Protein AF-A0A2M7KDK0-F1 (afdb_monomer_lite)

Structure (mmCIF, N/CA/C/O backbone):
data_AF-A0A2M7KDK0-F1
#
_entry.id   AF-A0A2M7KDK0-F1
#
loop_
_atom_site.group_PDB
_atom_site.id
_atom_site.type_symbol
_atom_site.label_atom_id
_atom_site.label_alt_id
_atom_site.label_comp_id
_atom_site.label_asym_id
_atom_site.label_entity_id
_atom_site.label_seq_id
_atom_site.pdbx_PDB_ins_code
_atom_site.Cartn_x
_atom_site.Cartn_y
_atom_site.Cartn_z
_atom_site.occupancy
_atom_site.B_iso_or_equiv
_atom_site.auth_seq_id
_atom_site.auth_comp_id
_atom_site.auth_asym_id
_atom_site.auth_atom_id
_atom_site.pdbx_PDB_model_num
ATOM 1 N N . LYS A 1 1 ? 55.426 21.693 -35.537 1.00 37.28 1 LYS A N 1
ATOM 2 C CA . LYS A 1 1 ? 53.982 21.958 -35.745 1.00 37.28 1 LYS A CA 1
ATOM 3 C C . LYS A 1 1 ? 53.271 20.618 -35.624 1.00 37.28 1 LYS A C 1
ATOM 5 O O . LYS A 1 1 ? 53.508 19.771 -36.468 1.00 37.28 1 LYS A O 1
ATOM 10 N N . ILE A 1 2 ? 52.553 20.383 -34.527 1.00 37.19 2 ILE A N 1
ATOM 11 C CA . ILE A 1 2 ? 51.869 19.111 -34.255 1.00 37.19 2 ILE A CA 1
ATOM 12 C C . ILE A 1 2 ? 50.419 19.300 -34.716 1.00 37.19 2 ILE A C 1
ATOM 14 O O . ILE A 1 2 ? 49.749 20.197 -34.209 1.00 37.19 2 ILE A O 1
ATOM 18 N N . ASN A 1 3 ? 49.980 18.530 -35.715 1.00 41.81 3 ASN A N 1
ATOM 19 C CA . ASN A 1 3 ? 48.580 18.485 -36.139 1.00 41.81 3 ASN A CA 1
ATOM 20 C C . ASN A 1 3 ? 47.791 17.724 -35.074 1.00 41.81 3 ASN A C 1
ATOM 22 O O . ASN A 1 3 ? 48.000 16.530 -34.879 1.00 41.81 3 ASN A O 1
ATOM 26 N N . ALA A 1 4 ? 46.930 18.439 -34.358 1.00 46.56 4 ALA A N 1
ATOM 27 C CA . ALA A 1 4 ? 45.903 17.832 -33.533 1.00 46.56 4 ALA A CA 1
ATOM 28 C C . ALA A 1 4 ? 44.709 17.528 -34.443 1.00 46.56 4 ALA A C 1
ATOM 30 O O . ALA A 1 4 ? 44.006 18.445 -34.867 1.00 46.56 4 ALA A O 1
ATOM 31 N N . ASP A 1 5 ? 44.510 16.251 -34.762 1.00 49.38 5 ASP A N 1
ATOM 32 C CA . ASP A 1 5 ? 43.291 15.774 -35.405 1.00 49.38 5 ASP A CA 1
ATOM 33 C C . ASP A 1 5 ? 42.117 15.972 -34.436 1.00 49.38 5 ASP A C 1
ATOM 35 O O . ASP A 1 5 ? 41.966 15.277 -33.429 1.00 49.38 5 ASP A O 1
ATOM 39 N N . PHE A 1 6 ? 41.299 16.984 -34.718 1.00 52.84 6 PHE A N 1
ATOM 40 C CA . PHE A 1 6 ? 40.053 17.239 -34.010 1.00 52.84 6 PHE A CA 1
ATOM 41 C C . PHE A 1 6 ? 39.041 16.150 -34.381 1.00 52.84 6 PHE A C 1
ATOM 43 O O . PHE A 1 6 ? 38.467 16.167 -35.466 1.00 52.84 6 PHE A O 1
ATOM 50 N N . ILE A 1 7 ? 38.796 15.213 -33.463 1.00 56.81 7 ILE A N 1
ATOM 51 C CA . ILE A 1 7 ? 37.674 14.272 -33.547 1.00 56.81 7 ILE A CA 1
ATOM 52 C C . ILE A 1 7 ? 36.379 15.097 -33.522 1.00 56.81 7 ILE A C 1
ATOM 54 O O . ILE A 1 7 ? 35.993 15.644 -32.484 1.00 56.81 7 ILE A O 1
ATOM 58 N N . SER A 1 8 ? 35.719 15.224 -34.673 1.00 52.12 8 SER A N 1
ATOM 59 C CA . SER A 1 8 ? 34.437 15.913 -34.809 1.00 52.12 8 SER A CA 1
ATOM 60 C C . SER A 1 8 ? 33.367 15.173 -34.008 1.00 52.12 8 SER A C 1
ATOM 62 O O . SER A 1 8 ? 32.938 14.073 -34.353 1.00 52.12 8 SER A O 1
ATOM 64 N N . LYS A 1 9 ? 32.927 15.779 -32.905 1.00 58.72 9 LYS A N 1
ATOM 65 C CA . LYS A 1 9 ? 31.822 15.283 -32.083 1.00 58.72 9 LYS A CA 1
ATOM 66 C C . LYS A 1 9 ? 30.503 15.698 -32.742 1.00 58.72 9 LYS A C 1
ATOM 68 O O . LYS A 1 9 ? 29.901 16.698 -32.356 1.00 58.72 9 LYS A O 1
ATOM 73 N N . GLU A 1 10 ? 30.094 14.984 -33.787 1.00 65.56 10 GLU A N 1
ATOM 74 C CA . GLU A 1 10 ? 28.808 15.236 -34.442 1.00 65.56 10 GLU A CA 1
ATOM 75 C C . GLU A 1 10 ? 27.647 14.823 -33.527 1.00 65.56 10 GLU A C 1
ATOM 77 O O . GLU A 1 10 ? 27.669 13.774 -32.878 1.00 65.56 10 GLU A O 1
ATOM 82 N N . LYS A 1 11 ? 26.635 15.691 -33.426 1.00 59.44 11 LYS A N 1
ATOM 83 C CA . LYS A 1 11 ? 25.423 15.427 -32.645 1.00 59.44 11 LYS A CA 1
ATOM 84 C C . LYS A 1 11 ? 24.546 14.450 -33.420 1.00 59.44 11 LYS A C 1
ATOM 86 O O . LYS A 1 11 ? 24.058 14.785 -34.494 1.00 59.44 11 LYS A O 1
ATOM 91 N N . TYR A 1 12 ? 24.323 13.271 -32.853 1.00 68.50 12 TYR A N 1
ATOM 92 C CA . TYR A 1 12 ? 23.354 12.317 -33.376 1.00 68.50 12 TYR A CA 1
ATOM 93 C C . TYR A 1 12 ? 21.937 12.757 -32.991 1.00 68.50 12 TYR A C 1
ATOM 95 O O . TYR A 1 12 ? 21.636 12.918 -31.806 1.00 68.50 12 TYR A O 1
ATOM 103 N N . PHE A 1 13 ? 21.083 12.968 -33.989 1.00 69.62 13 PHE A N 1
ATOM 104 C CA . PHE A 1 13 ? 19.660 13.229 -33.797 1.00 69.62 13 PHE A CA 1
ATOM 105 C C . PHE A 1 13 ? 18.898 11.929 -34.026 1.00 69.62 13 PHE A C 1
ATOM 107 O O . PHE A 1 13 ? 19.093 11.277 -35.049 1.00 69.62 13 PHE A O 1
ATOM 114 N N . LEU A 1 14 ? 18.058 11.555 -33.060 1.00 75.00 14 LEU A N 1
ATOM 115 C CA . LEU A 1 14 ? 17.229 10.357 -33.159 1.00 75.00 14 LEU A CA 1
ATOM 116 C C . LEU A 1 14 ? 16.316 10.475 -34.380 1.00 75.00 14 LEU A C 1
ATOM 118 O O . LEU A 1 14 ? 15.627 11.484 -34.538 1.00 75.00 14 LEU A O 1
ATOM 122 N N . SER A 1 15 ? 16.309 9.445 -35.220 1.00 82.69 15 SER A N 1
ATOM 123 C CA . SER A 1 15 ? 15.339 9.337 -36.304 1.00 82.69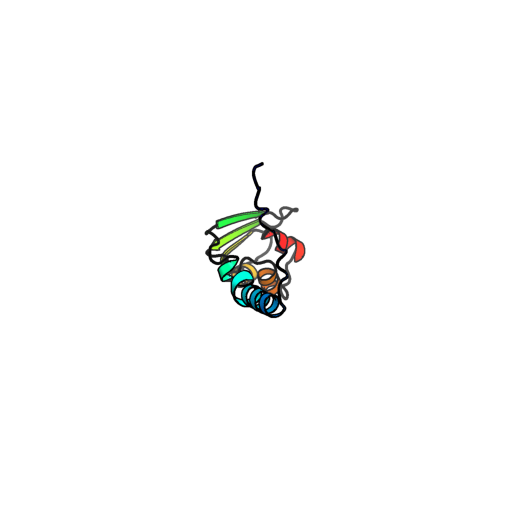 15 SER A CA 1
ATOM 124 C C . SER A 1 15 ? 13.972 8.911 -35.763 1.00 82.69 15 SER A C 1
ATOM 126 O O . SER A 1 15 ? 13.858 8.377 -34.656 1.00 82.69 15 SER A O 1
ATOM 128 N N . ASP A 1 16 ? 12.920 9.078 -36.563 1.00 80.25 16 ASP A N 1
ATOM 129 C CA . ASP A 1 16 ? 11.579 8.601 -36.201 1.00 80.25 16 ASP A CA 1
ATOM 130 C C . ASP A 1 16 ? 11.547 7.082 -35.957 1.00 80.25 16 ASP A C 1
ATOM 132 O O . ASP A 1 16 ? 10.816 6.603 -35.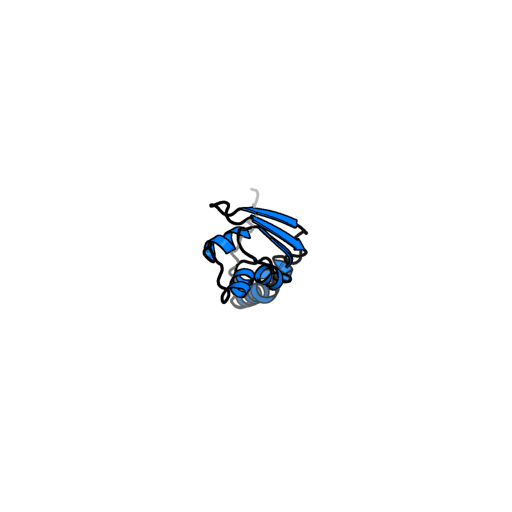088 1.00 80.25 16 ASP A O 1
ATOM 136 N N . ALA A 1 17 ? 12.384 6.317 -36.668 1.00 79.56 17 ALA A N 1
ATOM 137 C CA . ALA A 1 17 ? 12.535 4.879 -36.462 1.00 79.56 17 ALA A CA 1
ATOM 138 C C . ALA A 1 17 ? 13.165 4.555 -35.096 1.00 79.56 17 ALA A C 1
ATOM 140 O O . ALA A 1 17 ? 12.704 3.643 -34.407 1.00 79.56 17 ALA A O 1
ATOM 141 N N . ASP A 1 18 ? 14.156 5.339 -34.663 1.00 74.75 18 ASP A N 1
ATOM 142 C CA . ASP A 1 18 ? 14.774 5.184 -33.341 1.00 74.75 18 ASP A CA 1
ATOM 143 C C . ASP A 1 18 ? 13.783 5.531 -32.232 1.00 74.75 18 ASP A C 1
ATOM 145 O O . ASP A 1 18 ? 13.678 4.820 -31.234 1.00 74.75 18 ASP A O 1
ATOM 149 N N . ILE A 1 19 ? 13.000 6.596 -32.421 1.00 79.38 19 ILE A N 1
ATOM 150 C CA . ILE A 1 19 ? 11.947 6.996 -31.483 1.00 79.38 19 ILE A CA 1
ATOM 151 C C . ILE A 1 19 ? 10.884 5.895 -31.368 1.00 79.38 19 ILE A C 1
ATOM 153 O O . ILE A 1 19 ? 10.445 5.577 -30.259 1.00 79.38 19 ILE A O 1
ATOM 157 N N . LEU A 1 20 ? 10.482 5.275 -32.482 1.00 82.44 20 LEU A N 1
ATOM 158 C CA . LEU A 1 20 ? 9.547 4.147 -32.479 1.00 82.44 20 LEU A CA 1
ATOM 159 C C . LEU A 1 20 ? 10.113 2.932 -31.735 1.00 82.44 20 LEU A C 1
ATOM 161 O O . LEU A 1 20 ? 9.434 2.399 -30.856 1.00 82.44 20 LEU A O 1
ATOM 165 N N . ALA A 1 21 ? 11.361 2.547 -32.010 1.00 78.94 21 ALA A N 1
ATOM 166 C CA . ALA A 1 21 ? 12.023 1.437 -31.326 1.00 78.94 21 ALA A CA 1
ATOM 167 C C . ALA A 1 21 ? 12.186 1.701 -29.815 1.00 78.94 21 ALA A C 1
ATOM 169 O O . ALA A 1 21 ? 11.935 0.821 -28.989 1.00 78.94 21 ALA A O 1
ATOM 170 N N . ILE A 1 22 ? 12.532 2.934 -29.424 1.00 75.88 22 ILE A N 1
ATOM 171 C CA . ILE A 1 22 ? 12.599 3.353 -28.016 1.00 75.88 22 ILE A CA 1
ATOM 172 C C . ILE A 1 22 ? 11.222 3.238 -27.358 1.00 75.88 22 ILE A C 1
ATOM 174 O O . ILE A 1 22 ? 11.105 2.680 -26.267 1.00 75.88 22 ILE A O 1
ATOM 178 N N . ASN A 1 23 ? 10.165 3.723 -28.012 1.00 76.62 23 ASN A N 1
ATOM 179 C CA . ASN A 1 23 ? 8.803 3.636 -27.486 1.00 76.62 23 ASN A CA 1
ATOM 180 C C . ASN A 1 23 ? 8.332 2.184 -27.331 1.00 76.62 23 ASN A C 1
ATOM 182 O O . ASN A 1 23 ? 7.661 1.850 -26.348 1.00 76.62 23 ASN A O 1
ATOM 186 N N . GLU A 1 24 ? 8.712 1.309 -28.258 1.00 79.88 24 GLU A N 1
ATOM 187 C CA . GLU A 1 24 ? 8.428 -0.119 -28.172 1.00 79.88 24 GLU A CA 1
ATOM 188 C C . GLU A 1 24 ? 9.158 -0.765 -26.988 1.00 79.88 24 GLU A C 1
ATOM 190 O O . GLU A 1 24 ? 8.527 -1.465 -26.195 1.00 79.88 24 GLU A O 1
ATOM 195 N N . LEU A 1 25 ? 10.441 -0.459 -26.773 1.00 71.19 25 LEU A N 1
ATOM 196 C CA . LEU A 1 25 ? 11.205 -0.929 -25.609 1.00 71.19 25 LEU A CA 1
ATOM 197 C C . LEU A 1 25 ? 10.640 -0.400 -24.286 1.00 71.19 25 LEU A C 1
ATOM 199 O O . LEU A 1 25 ? 10.554 -1.131 -23.294 1.00 71.19 25 LEU A O 1
ATOM 203 N N . VAL A 1 26 ? 10.196 0.859 -24.264 1.00 68.50 26 VAL A N 1
ATOM 204 C CA . VAL A 1 26 ? 9.494 1.441 -23.115 1.00 68.50 26 VAL A CA 1
ATOM 205 C C . VAL A 1 26 ? 8.230 0.651 -22.814 1.00 68.50 26 VAL A C 1
ATOM 207 O O . VAL A 1 26 ? 7.998 0.304 -21.660 1.00 68.50 26 VAL A O 1
ATOM 210 N N . LYS A 1 27 ? 7.425 0.319 -23.824 1.00 67.81 27 LYS A N 1
ATOM 211 C CA . LYS A 1 27 ? 6.178 -0.431 -23.640 1.00 67.81 27 LYS A CA 1
ATOM 212 C C . LYS A 1 27 ? 6.414 -1.884 -23.217 1.00 67.81 27 LYS A C 1
ATOM 214 O O . LYS A 1 27 ? 5.717 -2.375 -22.336 1.00 67.81 27 LYS A O 1
ATOM 219 N N . THR A 1 28 ? 7.367 -2.558 -23.851 1.00 67.50 28 THR A N 1
ATOM 220 C CA . THR A 1 28 ? 7.555 -4.015 -23.754 1.00 67.50 28 THR A CA 1
ATOM 221 C C . THR A 1 28 ? 8.492 -4.444 -22.637 1.00 67.50 28 THR A C 1
ATOM 223 O O . THR A 1 28 ? 8.391 -5.574 -22.173 1.00 67.50 28 THR A O 1
ATOM 226 N N . LYS A 1 29 ? 9.393 -3.566 -22.190 1.00 57.81 29 LYS A N 1
ATOM 227 C CA . LYS A 1 29 ? 10.412 -3.909 -21.196 1.00 57.81 29 LYS A CA 1
ATOM 228 C C . LYS A 1 29 ? 10.354 -2.963 -20.010 1.00 57.81 29 LYS A C 1
ATOM 230 O O . LYS A 1 29 ? 10.033 -3.399 -18.911 1.00 57.81 29 LYS A O 1
ATOM 235 N N . TYR A 1 30 ? 10.546 -1.663 -20.221 1.00 56.41 30 TYR A N 1
ATOM 236 C CA . TYR A 1 30 ? 10.703 -0.716 -19.108 1.00 56.41 30 TYR A CA 1
ATOM 237 C C . TYR A 1 30 ? 9.400 -0.359 -18.380 1.00 56.41 30 TYR A C 1
ATOM 239 O O . TYR A 1 30 ? 9.450 0.052 -17.227 1.00 56.41 30 TYR A O 1
ATOM 247 N N . LYS A 1 31 ? 8.230 -0.541 -19.001 1.00 58.69 31 LYS A N 1
ATOM 248 C CA . LYS A 1 31 ? 6.917 -0.395 -18.344 1.00 58.69 31 LYS A CA 1
ATOM 249 C C . LYS A 1 31 ? 6.380 -1.696 -17.751 1.00 58.69 31 LYS A C 1
ATOM 251 O O . LYS A 1 31 ? 5.327 -1.670 -17.118 1.00 58.69 31 LYS A O 1
ATOM 256 N N . THR A 1 32 ? 7.062 -2.825 -17.942 1.00 63.41 32 THR A N 1
ATOM 257 C CA . THR A 1 32 ? 6.585 -4.099 -17.391 1.00 63.41 32 THR A CA 1
ATOM 258 C C . THR A 1 32 ? 6.813 -4.165 -15.886 1.00 63.41 32 THR A C 1
ATOM 260 O O . THR A 1 32 ? 7.775 -3.608 -15.346 1.00 63.41 32 THR A O 1
ATOM 263 N N . TRP A 1 33 ? 5.894 -4.832 -15.191 1.00 59.25 33 TRP A N 1
ATOM 264 C CA . TRP A 1 33 ? 5.976 -5.041 -13.747 1.00 59.25 33 TRP A CA 1
ATOM 265 C C . TRP A 1 33 ? 7.191 -5.902 -13.391 1.00 59.25 33 TRP A C 1
ATOM 267 O O . TRP A 1 33 ? 7.903 -5.622 -12.432 1.00 59.25 33 TRP A O 1
ATOM 277 N N . GLU A 1 34 ? 7.457 -6.904 -14.223 1.00 63.72 34 GLU A N 1
ATOM 278 C CA . GLU A 1 34 ? 8.576 -7.833 -14.144 1.00 63.72 34 GLU A CA 1
ATOM 279 C C . GLU A 1 34 ? 9.921 -7.097 -14.163 1.00 63.72 34 GLU A C 1
ATOM 281 O O . GLU A 1 34 ? 10.819 -7.449 -13.402 1.00 63.72 34 GLU A O 1
ATOM 286 N N . TRP A 1 35 ? 10.057 -6.039 -14.966 1.00 60.41 35 TRP A N 1
ATO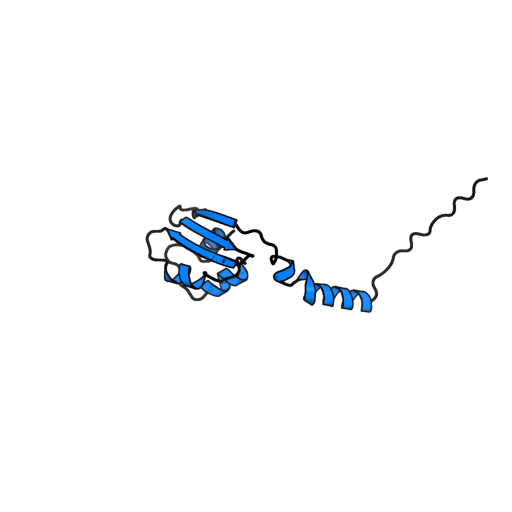M 287 C CA . TRP A 1 35 ? 11.285 -5.245 -15.007 1.00 60.41 35 TRP A CA 1
ATOM 288 C C . TRP A 1 35 ? 11.398 -4.244 -13.851 1.00 60.41 35 TRP A C 1
ATOM 290 O O . TRP A 1 35 ? 12.470 -4.103 -13.272 1.00 60.41 35 TRP A O 1
ATOM 300 N N . ASN A 1 36 ? 10.304 -3.565 -13.485 1.00 58.69 36 ASN A N 1
ATOM 301 C CA . ASN A 1 36 ? 10.349 -2.548 -12.426 1.00 58.69 36 ASN A CA 1
ATOM 302 C C . ASN A 1 36 ? 10.411 -3.149 -11.009 1.00 58.69 36 ASN A C 1
ATOM 304 O O . ASN A 1 36 ? 11.002 -2.548 -10.116 1.00 58.69 36 ASN A O 1
ATOM 308 N N . TYR A 1 37 ? 9.809 -4.326 -10.796 1.00 60.78 37 TYR A N 1
ATOM 309 C CA . TYR A 1 37 ? 9.613 -4.918 -9.465 1.00 60.78 37 TYR A CA 1
ATOM 310 C C . TYR A 1 37 ? 9.749 -6.446 -9.423 1.00 60.78 37 TYR A C 1
ATOM 312 O O . TYR A 1 37 ? 9.679 -7.029 -8.341 1.00 60.78 37 TYR A O 1
ATOM 320 N N . GLY A 1 38 ? 9.978 -7.130 -10.551 1.00 55.75 38 GLY A N 1
ATOM 321 C CA . GLY A 1 38 ? 10.140 -8.594 -10.574 1.00 55.75 38 GLY A CA 1
ATOM 322 C C . GLY A 1 38 ? 11.324 -9.108 -9.743 1.00 55.75 38 GLY A C 1
ATOM 323 O O . GLY A 1 38 ? 11.344 -10.280 -9.374 1.00 55.75 38 GLY A O 1
ATOM 324 N N . TYR A 1 39 ? 12.251 -8.218 -9.373 1.00 57.91 39 TYR A N 1
ATOM 325 C CA . TYR A 1 39 ? 13.358 -8.458 -8.441 1.00 57.91 39 TYR A CA 1
ATOM 326 C C . TYR A 1 39 ? 13.192 -7.762 -7.081 1.00 57.91 39 TYR A C 1
ATOM 328 O O . TYR A 1 39 ? 14.169 -7.610 -6.349 1.00 57.91 39 TYR A O 1
ATOM 336 N N . SER A 1 40 ? 11.985 -7.323 -6.705 1.00 68.25 40 SER A N 1
ATOM 337 C CA . SER A 1 40 ? 11.783 -6.766 -5.368 1.00 68.25 40 SER A CA 1
ATOM 338 C C . SER A 1 40 ? 12.094 -7.839 -4.315 1.00 68.25 40 SER A C 1
ATOM 340 O O . SER A 1 40 ? 11.474 -8.911 -4.350 1.00 68.25 40 SER A O 1
ATOM 342 N N . PRO A 1 41 ? 13.043 -7.578 -3.393 1.00 77.06 41 PRO A N 1
ATOM 343 C CA . PRO A 1 41 ? 13.357 -8.509 -2.320 1.00 77.06 41 PRO A CA 1
ATOM 344 C C . PRO A 1 41 ? 12.108 -8.762 -1.475 1.00 77.06 41 PRO A C 1
ATOM 346 O O . PRO A 1 41 ? 11.159 -7.980 -1.485 1.00 77.06 41 PRO A O 1
ATOM 349 N N . ASN A 1 42 ? 12.093 -9.872 -0.746 1.00 90.94 42 ASN A N 1
ATOM 350 C CA . ASN A 1 42 ? 11.041 -10.097 0.234 1.00 90.94 42 ASN A CA 1
ATOM 351 C C . ASN A 1 42 ? 11.243 -9.113 1.389 1.00 90.94 42 ASN A C 1
ATOM 353 O O . ASN A 1 42 ? 12.356 -8.997 1.902 1.00 90.94 42 ASN A O 1
ATOM 357 N N . TYR A 1 43 ? 10.181 -8.437 1.809 1.00 91.88 43 TYR A N 1
ATOM 358 C CA . TYR A 1 43 ? 10.220 -7.545 2.961 1.00 91.88 43 TYR A CA 1
ATOM 359 C C . TYR A 1 43 ? 8.914 -7.610 3.737 1.00 91.88 43 TYR A C 1
ATOM 361 O O . TYR A 1 43 ? 7.869 -8.019 3.229 1.00 91.88 43 TYR A O 1
ATOM 369 N N . ASN A 1 44 ? 8.993 -7.198 4.992 1.00 95.06 44 ASN A N 1
ATOM 370 C CA . ASN A 1 44 ? 7.841 -6.951 5.829 1.00 95.06 44 ASN A CA 1
ATOM 371 C C . ASN A 1 44 ? 7.980 -5.570 6.463 1.00 95.06 44 ASN A C 1
ATOM 373 O O . ASN A 1 44 ? 9.082 -5.031 6.575 1.00 95.06 44 ASN A O 1
ATOM 377 N N . PHE A 1 45 ? 6.854 -4.971 6.820 1.00 95.25 45 PHE A N 1
ATOM 378 C CA . PHE A 1 45 ? 6.845 -3.708 7.539 1.00 95.25 45 PHE A CA 1
ATOM 379 C C . PHE A 1 45 ? 5.573 -3.575 8.364 1.00 95.25 45 PHE A C 1
ATOM 381 O O . PHE A 1 45 ? 4.550 -4.201 8.076 1.00 95.25 45 PHE A O 1
ATOM 388 N N . ASN A 1 46 ? 5.659 -2.726 9.383 1.00 96.31 46 ASN A N 1
ATOM 389 C CA . ASN A 1 46 ? 4.524 -2.326 10.194 1.00 96.31 46 ASN A CA 1
ATOM 390 C C . ASN A 1 46 ? 4.366 -0.811 10.093 1.00 96.31 46 ASN A C 1
ATOM 392 O O . ASN A 1 46 ? 5.365 -0.090 10.125 1.00 96.31 46 ASN A O 1
ATOM 396 N N . LYS A 1 47 ? 3.129 -0.328 9.980 1.00 94.94 47 LYS A N 1
ATOM 397 C CA . LYS A 1 47 ? 2.844 1.109 9.925 1.00 94.94 47 LYS A CA 1
ATOM 398 C C . LYS A 1 47 ? 1.570 1.433 10.687 1.00 94.94 47 LYS A C 1
ATOM 400 O O . LYS A 1 47 ? 0.587 0.698 10.602 1.00 94.94 47 LYS A O 1
ATOM 405 N N . SER A 1 48 ? 1.602 2.540 11.413 1.00 92.62 48 SER A N 1
ATOM 406 C CA . SER A 1 48 ? 0.468 3.073 12.166 1.00 92.62 48 SER A CA 1
ATOM 407 C C . SER A 1 48 ? -0.128 4.270 11.432 1.00 92.62 48 SER A C 1
ATOM 409 O O . SER A 1 48 ? 0.594 5.031 10.781 1.00 92.62 48 SER A O 1
ATOM 411 N N . SER A 1 49 ? -1.442 4.451 11.528 1.00 89.94 49 SER A N 1
ATOM 412 C CA . SER A 1 49 ? -2.104 5.662 11.046 1.00 89.94 49 SER A CA 1
ATOM 413 C C . SER A 1 49 ? -1.696 6.872 11.881 1.00 89.94 49 SER A C 1
ATOM 415 O O . SER A 1 49 ? -1.336 6.744 13.048 1.00 89.94 49 SER A O 1
ATOM 417 N N . LYS A 1 50 ? -1.795 8.077 11.306 1.00 86.81 50 LYS A N 1
ATOM 418 C CA . LYS A 1 50 ? -1.444 9.335 11.997 1.00 86.81 50 LYS A CA 1
ATOM 419 C C . LYS A 1 50 ? -2.214 9.532 13.309 1.00 86.81 50 LYS A C 1
ATOM 421 O O . LYS A 1 50 ? -1.702 10.148 14.235 1.00 86.81 50 LYS A O 1
ATOM 426 N N . ASN A 1 51 ? -3.435 9.006 13.382 1.00 85.50 51 ASN A N 1
ATOM 427 C CA . ASN A 1 51 ? -4.301 9.049 14.560 1.00 85.50 51 ASN A CA 1
ATOM 428 C C . ASN A 1 51 ? -4.165 7.815 15.480 1.00 85.50 51 ASN A C 1
ATOM 430 O O . ASN A 1 51 ? -4.946 7.685 16.416 1.00 85.50 51 ASN A O 1
ATOM 434 N N . ASN A 1 52 ? -3.225 6.898 15.215 1.00 86.00 52 ASN A N 1
ATOM 435 C CA . ASN A 1 52 ? -3.011 5.635 15.939 1.00 86.00 52 ASN A CA 1
ATOM 436 C C . ASN A 1 52 ? -4.233 4.696 16.044 1.00 86.00 52 ASN A C 1
ATOM 438 O O . ASN A 1 52 ? -4.205 3.741 16.820 1.00 86.00 52 ASN A O 1
ATOM 442 N N . LEU A 1 53 ? -5.292 4.919 15.259 1.00 87.25 53 LEU A N 1
ATOM 443 C CA . LEU A 1 53 ? -6.490 4.070 15.270 1.00 87.25 53 LEU A CA 1
ATOM 444 C C . LEU A 1 53 ? -6.315 2.768 14.483 1.00 87.25 53 LEU A C 1
ATOM 446 O O . LEU A 1 53 ? -7.013 1.793 14.761 1.00 87.25 53 LEU A O 1
ATOM 450 N N . LEU A 1 54 ? -5.401 2.753 13.509 1.00 90.50 54 LEU A N 1
ATOM 451 C CA . LEU A 1 54 ? -5.082 1.585 12.698 1.00 90.50 54 LEU A CA 1
ATOM 452 C C . LEU A 1 54 ? -3.588 1.298 12.742 1.00 90.50 54 LEU A C 1
ATOM 454 O O . LEU A 1 54 ? -2.760 2.196 12.606 1.00 90.50 54 LEU A O 1
ATOM 458 N N . ASN A 1 55 ? -3.251 0.021 12.859 1.00 92.69 55 ASN A N 1
ATOM 459 C CA . ASN A 1 55 ? -1.898 -0.482 12.683 1.00 92.69 55 ASN A CA 1
ATOM 460 C C . ASN A 1 55 ? -1.947 -1.617 11.673 1.00 92.69 55 ASN A C 1
ATOM 462 O O . ASN A 1 55 ? -2.789 -2.504 11.790 1.00 92.69 55 ASN A O 1
ATOM 466 N N . ILE A 1 56 ? -1.049 -1.615 10.699 1.00 94.88 56 ILE A N 1
ATOM 467 C CA . ILE A 1 56 ? -0.950 -2.700 9.729 1.00 94.88 56 ILE A CA 1
ATOM 468 C C . ILE A 1 56 ? 0.378 -3.425 9.866 1.00 94.88 56 ILE A C 1
ATOM 470 O O . ILE A 1 56 ? 1.389 -2.819 10.213 1.00 94.88 56 ILE A O 1
ATOM 474 N N . SER A 1 57 ? 0.358 -4.716 9.558 1.00 96.81 57 SER A N 1
ATOM 475 C CA . SER A 1 57 ? 1.531 -5.550 9.338 1.00 96.81 57 SER A CA 1
ATOM 476 C C . SER A 1 57 ? 1.408 -6.180 7.960 1.00 96.81 57 SER A C 1
ATOM 478 O O . SER A 1 57 ? 0.415 -6.853 7.669 1.00 96.81 57 SER A O 1
ATOM 480 N N . VAL A 1 58 ? 2.384 -5.917 7.096 1.00 97.19 58 VAL A N 1
ATOM 481 C CA . VAL A 1 58 ? 2.361 -6.326 5.690 1.00 97.19 58 VAL A CA 1
ATOM 482 C C . VAL A 1 58 ? 3.584 -7.174 5.400 1.00 97.19 58 VAL A C 1
ATOM 484 O O . VAL A 1 58 ? 4.705 -6.784 5.719 1.00 97.19 58 VAL A O 1
ATOM 487 N N . GLU A 1 59 ? 3.376 -8.312 4.747 1.00 96.88 59 GLU A N 1
ATOM 488 C CA . GLU A 1 59 ? 4.444 -9.117 4.163 1.00 96.88 59 GLU A CA 1
ATOM 489 C C . GLU A 1 59 ? 4.326 -9.083 2.646 1.00 96.88 59 GLU A C 1
ATOM 491 O O . GLU A 1 59 ? 3.280 -9.425 2.085 1.00 96.88 59 GLU A O 1
ATOM 496 N N . VAL A 1 60 ? 5.418 -8.714 1.981 1.00 94.44 60 VAL A N 1
ATOM 497 C CA . VAL A 1 60 ? 5.506 -8.621 0.528 1.00 94.44 60 VAL A CA 1
ATOM 498 C C . VAL A 1 60 ? 6.595 -9.564 0.027 1.00 94.44 60 VAL A C 1
ATOM 500 O O . VAL A 1 60 ? 7.746 -9.499 0.461 1.00 94.44 60 VAL A O 1
ATOM 503 N N . LYS A 1 61 ? 6.248 -10.436 -0.924 1.00 92.38 61 LYS A N 1
ATOM 504 C CA . LYS A 1 61 ? 7.194 -11.330 -1.607 1.00 92.38 61 LYS A CA 1
ATOM 505 C C . LYS A 1 61 ? 7.097 -11.127 -3.107 1.00 92.38 61 LYS A C 1
ATOM 507 O O . LYS A 1 61 ? 6.003 -11.189 -3.661 1.00 92.38 61 LYS A O 1
ATOM 512 N N . LYS A 1 62 ? 8.231 -10.872 -3.770 1.00 89.38 62 LYS A N 1
ATOM 513 C CA . LYS A 1 62 ? 8.289 -10.558 -5.215 1.00 89.38 62 LYS A CA 1
ATOM 514 C C . LYS A 1 62 ? 7.301 -9.449 -5.628 1.00 89.38 62 LYS A C 1
ATOM 516 O O . LYS A 1 62 ? 6.615 -9.550 -6.643 1.00 89.38 62 LYS A O 1
ATOM 521 N N . GLY A 1 63 ? 7.165 -8.425 -4.783 1.00 88.38 63 GLY A N 1
ATOM 522 C CA . GLY A 1 63 ? 6.232 -7.316 -5.004 1.00 88.38 63 GLY A CA 1
ATOM 523 C C . GLY A 1 63 ? 4.746 -7.660 -4.819 1.00 88.38 63 GLY A C 1
ATOM 524 O O . GLY A 1 63 ? 3.903 -6.843 -5.172 1.00 88.38 63 GLY A O 1
ATOM 525 N N . ILE A 1 64 ? 4.401 -8.832 -4.279 1.00 92.25 64 ILE A N 1
ATOM 526 C CA . ILE A 1 64 ? 3.020 -9.263 -4.014 1.00 92.25 64 ILE A CA 1
ATOM 527 C C . ILE A 1 64 ? 2.779 -9.321 -2.507 1.00 92.25 64 ILE A C 1
ATOM 529 O O . ILE A 1 64 ? 3.587 -9.896 -1.780 1.00 92.25 64 ILE A O 1
ATOM 533 N N . ILE A 1 65 ? 1.660 -8.765 -2.042 1.00 95.31 65 ILE A N 1
ATOM 534 C CA . ILE A 1 65 ? 1.233 -8.855 -0.643 1.00 95.31 65 ILE A CA 1
ATOM 535 C C . ILE A 1 65 ? 0.856 -10.311 -0.352 1.00 9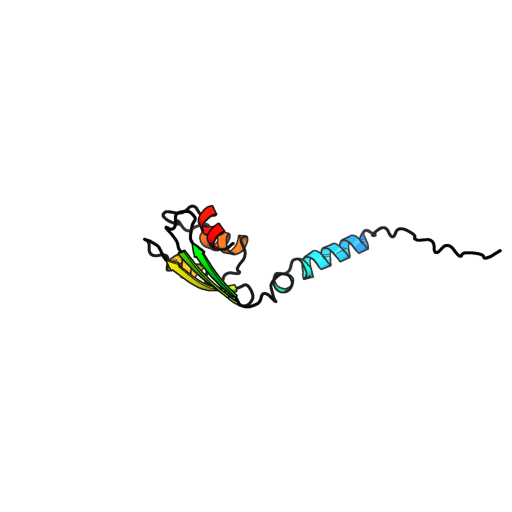5.31 65 ILE A C 1
ATOM 537 O O . ILE A 1 65 ? -0.168 -10.808 -0.816 1.00 95.31 65 ILE A O 1
ATOM 541 N N . THR A 1 66 ? 1.688 -11.020 0.406 1.00 96.50 66 THR A N 1
ATOM 542 C CA . THR A 1 66 ? 1.431 -12.416 0.785 1.00 96.50 66 THR A CA 1
ATOM 543 C C . THR A 1 66 ? 0.678 -12.532 2.097 1.00 96.50 66 THR A C 1
ATOM 545 O O . THR A 1 66 ? -0.055 -13.497 2.302 1.00 96.50 66 THR A O 1
ATOM 548 N N . ASN A 1 67 ? 0.842 -11.550 2.981 1.00 96.81 67 ASN A N 1
ATOM 549 C CA . ASN A 1 67 ? 0.115 -11.481 4.235 1.00 96.81 67 ASN A CA 1
ATOM 550 C C . ASN A 1 67 ? -0.181 -10.022 4.581 1.00 96.81 67 ASN A C 1
ATOM 552 O O . ASN A 1 67 ? 0.634 -9.135 4.330 1.00 96.81 67 ASN A O 1
ATOM 556 N N . LEU A 1 68 ? -1.355 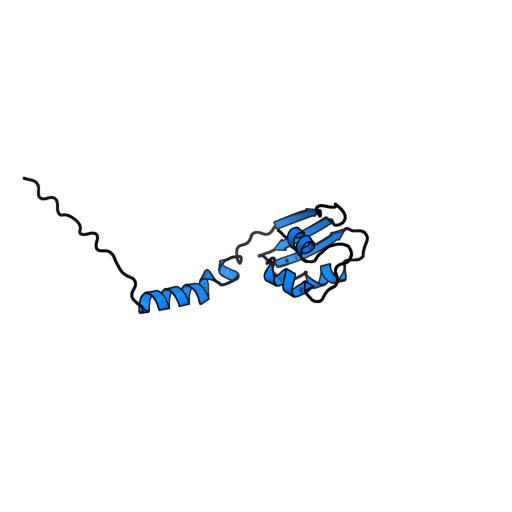-9.796 5.157 1.00 96.88 68 LEU A N 1
ATOM 557 C CA . LEU A 1 68 ? -1.792 -8.502 5.652 1.00 96.88 68 LEU A CA 1
ATOM 558 C C . LEU A 1 68 ? -2.581 -8.740 6.932 1.00 96.88 68 LEU A C 1
ATOM 560 O O . LEU A 1 68 ? -3.543 -9.513 6.936 1.00 96.88 68 LEU A O 1
ATOM 564 N N . LYS A 1 69 ? -2.159 -8.069 7.999 1.00 96.06 69 LYS A N 1
ATOM 565 C CA . LYS A 1 69 ? -2.886 -7.974 9.258 1.00 96.06 69 LYS A CA 1
ATOM 566 C C . LYS A 1 69 ? -3.176 -6.523 9.574 1.00 96.06 69 LYS A C 1
ATOM 568 O O . LYS A 1 69 ? -2.271 -5.697 9.521 1.00 96.06 69 LYS A O 1
ATOM 573 N N . ILE A 1 70 ? -4.429 -6.226 9.888 1.00 93.56 70 ILE A N 1
ATOM 574 C CA . ILE A 1 70 ? -4.892 -4.891 10.245 1.00 93.56 70 ILE A CA 1
ATOM 575 C C . ILE A 1 70 ? -5.446 -4.967 11.665 1.00 93.56 70 ILE A C 1
ATOM 577 O O . ILE A 1 70 ? -6.398 -5.691 11.946 1.00 93.56 70 ILE A O 1
ATOM 581 N N . TYR A 1 71 ? -4.841 -4.196 12.556 1.00 92.12 71 TYR A N 1
ATOM 582 C CA . TYR A 1 71 ? -5.247 -4.041 13.942 1.00 92.12 71 TYR A CA 1
ATOM 583 C C . TYR A 1 71 ? -5.956 -2.699 14.098 1.00 92.12 71 TYR A C 1
ATOM 585 O O . TYR A 1 71 ? -5.432 -1.659 13.696 1.00 92.12 71 TYR A O 1
ATOM 593 N N . GLY A 1 72 ? -7.136 -2.723 14.700 1.00 87.31 72 GLY A N 1
ATOM 594 C CA . GLY A 1 72 ? -7.947 -1.542 14.960 1.00 87.31 72 GLY A CA 1
ATOM 595 C C . GLY A 1 72 ? -9.206 -1.913 15.731 1.00 87.31 72 GLY A C 1
ATOM 596 O O . GLY A 1 72 ? -9.350 -3.043 16.193 1.00 87.31 72 GLY A O 1
ATOM 597 N N . ILE A 1 73 ? -10.118 -0.953 15.855 1.00 80.88 73 ILE A N 1
ATOM 598 C CA . ILE A 1 73 ? -11.380 -1.124 16.594 1.00 80.88 73 ILE A CA 1
ATOM 599 C C . ILE A 1 73 ? -12.329 -2.098 15.870 1.00 80.88 73 ILE A C 1
ATOM 601 O O . ILE A 1 73 ? -13.083 -2.826 16.511 1.00 80.88 73 ILE A O 1
ATOM 605 N N . ASN A 1 74 ? -12.260 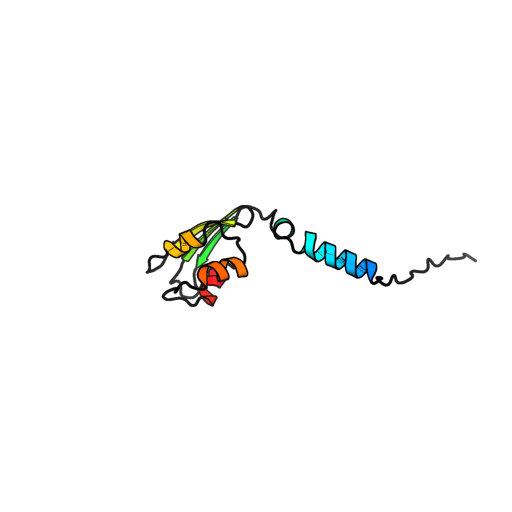-2.142 14.538 1.00 82.25 74 ASN A N 1
ATOM 606 C CA . ASN A 1 74 ? -13.190 -2.883 13.691 1.00 82.25 74 ASN A CA 1
ATOM 607 C C . ASN A 1 74 ? -12.576 -4.149 13.086 1.00 82.25 74 ASN A C 1
ATOM 609 O O . ASN A 1 74 ? -11.359 -4.334 13.052 1.00 82.25 74 ASN A O 1
ATOM 613 N N . ASN A 1 75 ? -13.440 -5.011 12.544 1.00 85.62 75 ASN A N 1
ATOM 614 C CA . ASN A 1 75 ? -13.018 -6.206 11.826 1.00 85.62 75 ASN A CA 1
ATOM 615 C C . ASN A 1 75 ? -12.657 -5.887 10.366 1.00 85.62 75 ASN A C 1
ATOM 617 O O . ASN A 1 75 ? -13.520 -5.559 9.552 1.00 85.62 75 ASN A O 1
ATOM 621 N N . PHE A 1 76 ? -11.384 -6.073 10.019 1.00 89.56 76 PHE A N 1
ATOM 622 C CA . PHE A 1 76 ? -10.851 -5.823 8.680 1.00 89.56 76 PHE A CA 1
ATOM 623 C C . PHE A 1 76 ? -10.585 -7.093 7.858 1.00 89.56 76 PHE A C 1
ATOM 625 O O . PHE A 1 76 ? -10.030 -6.996 6.763 1.00 89.56 76 PHE A O 1
ATOM 632 N N . SER A 1 77 ? -11.012 -8.282 8.308 1.00 91.06 77 SER A N 1
ATOM 633 C CA . SER A 1 77 ? -10.710 -9.559 7.634 1.00 91.06 77 SER A CA 1
ATOM 634 C C . SER A 1 77 ? -11.113 -9.598 6.155 1.00 91.06 77 SER A C 1
ATOM 636 O O . SER A 1 77 ? -10.447 -10.243 5.345 1.00 91.06 77 SER A O 1
ATOM 638 N N . LYS A 1 78 ? -12.177 -8.884 5.763 1.00 91.06 78 LYS A N 1
ATOM 639 C CA . LYS A 1 78 ? -12.573 -8.763 4.352 1.00 91.06 78 LYS A CA 1
ATOM 640 C C . LYS A 1 78 ? -11.490 -8.066 3.521 1.00 91.06 78 LYS A C 1
ATOM 642 O O . LYS A 1 78 ? -11.130 -8.563 2.459 1.00 91.06 78 LYS A O 1
ATOM 647 N N . ILE A 1 79 ? -10.954 -6.950 4.015 1.00 92.31 79 ILE A N 1
ATOM 648 C CA . ILE A 1 79 ? -9.899 -6.184 3.339 1.00 92.31 79 ILE A CA 1
ATOM 649 C C . ILE A 1 79 ? -8.580 -6.961 3.359 1.00 92.31 79 ILE A C 1
ATOM 651 O O . ILE A 1 79 ? -7.915 -7.045 2.329 1.00 92.31 79 ILE A O 1
ATOM 655 N N . GLU A 1 80 ? -8.245 -7.591 4.491 1.00 94.56 80 GLU A N 1
ATOM 656 C CA . GLU A 1 80 ? -7.070 -8.465 4.613 1.00 94.56 80 GLU A CA 1
ATOM 657 C C . GLU A 1 80 ? -7.058 -9.550 3.532 1.00 94.56 80 GLU A C 1
ATOM 659 O O . GLU A 1 80 ? -6.029 -9.796 2.909 1.00 94.56 80 GLU A O 1
ATOM 664 N N . ASN A 1 81 ? -8.203 -10.189 3.282 1.00 94.88 81 ASN A N 1
ATOM 665 C CA . ASN A 1 81 ? -8.305 -11.245 2.279 1.00 94.88 81 ASN A CA 1
ATOM 666 C C . ASN A 1 81 ? -8.308 -10.712 0.844 1.00 94.88 81 ASN A C 1
ATOM 668 O O . ASN A 1 81 ? -7.722 -11.348 -0.023 1.00 94.88 81 ASN A O 1
ATOM 672 N N . ILE A 1 82 ? -8.922 -9.553 0.593 1.00 94.44 82 ILE A N 1
ATOM 673 C CA . ILE A 1 82 ? -8.955 -8.939 -0.744 1.00 94.44 82 ILE A CA 1
ATOM 674 C C . ILE A 1 82 ? -7.565 -8.486 -1.190 1.00 94.44 82 ILE A C 1
ATOM 676 O O . ILE A 1 82 ? -7.237 -8.602 -2.365 1.00 94.44 82 ILE A O 1
ATOM 680 N N . LEU A 1 83 ? -6.748 -7.975 -0.267 1.00 95.44 83 LEU A N 1
ATOM 681 C CA . LEU A 1 83 ? -5.411 -7.476 -0.588 1.00 95.44 83 LEU A CA 1
ATOM 682 C C . LEU A 1 83 ? -4.337 -8.571 -0.620 1.00 95.44 83 LEU A C 1
ATOM 684 O O . LEU A 1 83 ? -3.252 -8.335 -1.149 1.00 95.44 83 LEU A O 1
ATOM 688 N N . LYS A 1 84 ? -4.615 -9.780 -0.120 1.00 95.75 84 LYS A N 1
ATOM 689 C CA . LYS A 1 84 ? -3.718 -10.928 -0.320 1.00 95.75 84 LYS A CA 1
ATOM 690 C C . LYS A 1 84 ? -3.660 -11.296 -1.801 1.00 95.75 84 LYS A C 1
ATOM 692 O O . LYS A 1 84 ? -4.681 -11.478 -2.453 1.00 95.75 84 LYS A O 1
ATOM 697 N N . GLY A 1 85 ? -2.448 -11.427 -2.328 1.00 94.56 85 GLY A N 1
ATOM 698 C CA . GLY A 1 85 ? -2.194 -11.680 -3.747 1.00 94.56 85 GLY A CA 1
ATOM 699 C C . GLY A 1 85 ? -2.183 -10.420 -4.617 1.00 94.56 85 GLY A C 1
ATOM 700 O O . GLY A 1 85 ? -1.816 -10.503 -5.788 1.00 94.56 85 GLY A O 1
ATOM 701 N N . VAL A 1 86 ? -2.517 -9.250 -4.065 1.00 94.69 86 VAL A N 1
ATOM 702 C CA . VAL A 1 86 ? -2.456 -7.978 -4.792 1.00 94.69 86 VAL A CA 1
ATOM 703 C C . VAL A 1 86 ? -1.007 -7.498 -4.862 1.00 94.69 86 VAL A C 1
ATOM 705 O O . VAL A 1 86 ? -0.230 -7.636 -3.913 1.00 94.69 86 VAL A O 1
ATOM 708 N N . LYS A 1 87 ? -0.618 -6.936 -6.009 1.00 92.19 87 LYS A N 1
ATOM 709 C CA . LYS A 1 87 ? 0.698 -6.306 -6.169 1.00 92.19 87 LYS A CA 1
ATOM 710 C C . LYS A 1 87 ? 0.800 -5.109 -5.225 1.00 92.19 87 LYS A C 1
ATOM 712 O O . LYS A 1 87 ? -0.142 -4.326 -5.124 1.00 92.19 87 LYS A O 1
ATOM 717 N N . HIS A 1 88 ? 1.946 -4.932 -4.572 1.00 92.75 88 HIS A N 1
ATOM 718 C CA . HIS A 1 88 ? 2.211 -3.798 -3.688 1.00 92.75 88 HIS A CA 1
ATOM 719 C C . HIS A 1 88 ? 2.447 -2.515 -4.508 1.00 92.75 88 HIS A C 1
ATOM 721 O O . HIS A 1 88 ? 3.554 -1.995 -4.621 1.00 92.75 88 HIS A O 1
ATOM 727 N N . LEU A 1 89 ? 1.370 -2.053 -5.145 1.00 90.50 89 LEU A N 1
ATOM 728 C CA . LEU A 1 89 ? 1.278 -0.909 -6.038 1.00 90.50 89 LEU A CA 1
ATOM 729 C C . LEU A 1 89 ? 0.120 -0.027 -5.618 1.00 90.50 89 LEU A C 1
ATOM 731 O O . LEU A 1 89 ? -0.982 -0.510 -5.362 1.00 90.50 89 LEU A O 1
ATOM 735 N N . LYS A 1 90 ? 0.339 1.286 -5.668 1.00 90.12 90 LYS A N 1
ATOM 736 C CA . LYS A 1 90 ? -0.677 2.263 -5.280 1.00 90.12 90 LYS A CA 1
ATOM 737 C C . LYS A 1 90 ? -1.976 2.101 -6.082 1.00 90.12 90 LYS A C 1
ATOM 739 O O . LYS A 1 90 ? -3.054 2.134 -5.499 1.00 90.12 90 LYS A O 1
ATOM 744 N N . SER A 1 91 ? -1.874 1.867 -7.393 1.00 90.88 91 SER A N 1
ATOM 745 C CA . SER A 1 91 ? -3.026 1.641 -8.276 1.00 90.88 91 SER A CA 1
ATOM 746 C C . SER A 1 91 ? -3.770 0.342 -7.966 1.00 90.88 91 SER A C 1
ATOM 748 O O . SER A 1 91 ? -4.994 0.342 -7.903 1.00 90.88 91 SER A O 1
ATOM 750 N N . GLU A 1 92 ? -3.047 -0.754 -7.748 1.00 93.56 92 GLU A N 1
ATOM 751 C CA . GLU A 1 92 ? -3.622 -2.088 -7.538 1.00 93.56 92 GLU A CA 1
ATOM 752 C C . GLU A 1 92 ? -4.335 -2.181 -6.187 1.00 93.56 92 GLU A C 1
ATOM 754 O O . GLU A 1 92 ? -5.471 -2.656 -6.108 1.00 93.56 92 GLU A O 1
ATOM 759 N N . ILE A 1 93 ? -3.713 -1.642 -5.136 1.00 94.31 93 ILE A N 1
ATOM 760 C CA . ILE A 1 93 ? -4.309 -1.562 -3.799 1.00 94.31 93 ILE A CA 1
ATOM 761 C C . ILE A 1 93 ? -5.563 -0.690 -3.849 1.00 94.31 93 ILE A C 1
ATOM 763 O O . ILE A 1 93 ? -6.626 -1.126 -3.410 1.00 94.31 93 ILE A O 1
ATOM 767 N N . PHE A 1 94 ? -5.475 0.505 -4.449 1.00 92.94 94 PHE A N 1
ATOM 768 C CA . PHE A 1 94 ? -6.621 1.404 -4.587 1.00 92.94 94 PHE A CA 1
ATOM 769 C C . PHE A 1 94 ? -7.773 0.752 -5.362 1.00 92.94 94 PHE A C 1
ATOM 771 O O . PHE A 1 94 ? -8.914 0.776 -4.905 1.00 92.94 94 PHE A O 1
ATOM 778 N N . ASN A 1 95 ? -7.483 0.115 -6.499 1.00 93.50 95 ASN A N 1
ATOM 779 C CA . ASN A 1 95 ? -8.486 -0.566 -7.316 1.00 93.50 95 ASN A CA 1
ATOM 780 C C . ASN A 1 95 ? -9.177 -1.715 -6.573 1.00 93.50 95 ASN A C 1
ATOM 782 O O . ASN A 1 95 ? -10.374 -1.924 -6.775 1.00 93.50 95 ASN A O 1
ATOM 786 N N . SER A 1 96 ? -8.453 -2.418 -5.702 1.00 93.56 96 SER A N 1
ATOM 787 C CA . SER A 1 96 ? -8.984 -3.532 -4.910 1.00 93.56 96 SER A CA 1
ATOM 788 C C . SER A 1 96 ? -9.951 -3.067 -3.815 1.00 93.56 96 SER A C 1
ATOM 790 O O . SER A 1 96 ? -10.914 -3.765 -3.501 1.00 93.56 96 SER A O 1
ATOM 792 N N . ILE A 1 97 ? -9.744 -1.865 -3.265 1.00 91.38 97 ILE A N 1
ATOM 793 C CA . ILE A 1 97 ? -10.566 -1.303 -2.177 1.00 91.38 97 ILE A CA 1
ATOM 794 C C . ILE A 1 97 ? -11.540 -0.208 -2.633 1.00 91.38 97 ILE A C 1
ATOM 796 O O . ILE A 1 97 ? -12.296 0.321 -1.820 1.00 91.38 97 ILE A O 1
ATOM 800 N N . LYS A 1 98 ? -11.560 0.152 -3.924 1.00 90.81 98 LYS A N 1
ATOM 801 C CA . LYS A 1 98 ? -12.327 1.307 -4.432 1.00 90.81 98 LYS A CA 1
ATOM 802 C C . LYS A 1 98 ? -13.823 1.247 -4.115 1.00 90.81 98 LYS A C 1
ATOM 804 O O . LYS A 1 98 ? -14.424 2.288 -3.870 1.00 90.81 98 LYS A O 1
ATOM 809 N N . ASN A 1 99 ? -14.395 0.044 -4.067 1.00 88.06 99 ASN A N 1
ATOM 810 C CA . ASN A 1 99 ? -15.816 -0.204 -3.804 1.00 88.06 99 ASN A CA 1
ATOM 811 C C . ASN A 1 99 ? -16.081 -0.680 -2.367 1.00 88.06 99 ASN A C 1
ATOM 813 O O . ASN A 1 99 ? -17.177 -1.139 -2.063 1.00 88.06 99 ASN A O 1
ATOM 817 N N . ILE A 1 100 ? -15.072 -0.623 -1.498 1.00 87.44 100 ILE A N 1
ATOM 818 C CA . ILE A 1 100 ? -15.180 -1.017 -0.098 1.00 87.44 100 ILE A CA 1
ATOM 819 C C . ILE A 1 100 ? -15.271 0.251 0.742 1.00 87.44 100 ILE A C 1
ATOM 821 O O . ILE A 1 100 ? -14.534 1.217 0.521 1.00 87.44 100 ILE A O 1
ATOM 825 N N . GLU A 1 101 ? -16.194 0.245 1.691 1.00 82.88 101 GLU A N 1
ATOM 826 C CA . GLU A 1 101 ? -16.272 1.270 2.717 1.00 82.88 101 GLU A CA 1
ATOM 827 C C . GLU A 1 101 ? -15.278 0.932 3.831 1.00 82.88 101 GLU A C 1
ATOM 829 O O . GLU A 1 101 ? -15.233 -0.198 4.319 1.00 82.88 101 GLU A O 1
ATOM 834 N N . ILE A 1 102 ? -14.420 1.896 4.163 1.00 82.38 102 ILE A N 1
ATOM 835 C CA . ILE A 1 102 ? -13.416 1.764 5.217 1.00 82.38 102 ILE A CA 1
ATOM 836 C C . ILE A 1 102 ? -13.876 2.673 6.342 1.00 82.38 102 ILE A C 1
ATOM 838 O O . ILE A 1 102 ? -13.873 3.894 6.207 1.00 82.38 102 ILE A O 1
ATOM 842 N N . GLU A 1 103 ? -14.324 2.067 7.431 1.00 78.06 103 GLU A N 1
ATOM 843 C CA . GLU A 1 103 ? -14.789 2.814 8.590 1.00 78.06 103 GLU A CA 1
ATOM 844 C C . GLU A 1 103 ? -13.618 3.529 9.282 1.00 78.06 103 GLU A C 1
ATOM 846 O O . GLU A 1 103 ? -12.511 2.994 9.377 1.00 78.06 103 GLU A O 1
ATOM 851 N N . ASN A 1 104 ? -13.883 4.727 9.810 1.00 75.81 104 ASN A N 1
ATOM 852 C CA . ASN A 1 104 ? -12.977 5.529 10.645 1.00 75.81 104 ASN A CA 1
ATOM 853 C C . ASN A 1 104 ? -11.694 6.068 9.983 1.00 75.81 104 ASN A C 1
ATOM 855 O O . ASN A 1 104 ? -10.944 6.781 10.649 1.00 75.81 104 ASN A O 1
ATOM 859 N N . VAL A 1 105 ? -11.430 5.776 8.702 1.00 80.31 105 VAL A N 1
ATOM 860 C CA . VAL A 1 105 ? -10.262 6.289 7.964 1.00 80.31 105 VAL A CA 1
ATOM 861 C C . VAL A 1 105 ? -10.619 6.533 6.497 1.00 80.31 105 VAL A C 1
ATOM 863 O O . VAL A 1 105 ? -11.284 5.718 5.860 1.00 80.31 105 VAL A O 1
ATOM 866 N N . SER A 1 106 ? -10.155 7.648 5.927 1.00 87.31 106 SER A N 1
ATOM 867 C CA . SER A 1 106 ? -10.358 7.917 4.500 1.00 87.31 106 SER A CA 1
ATOM 868 C C . SER A 1 106 ? -9.560 6.942 3.620 1.00 87.31 106 SER A C 1
ATOM 870 O O . SER A 1 106 ? -8.483 6.477 3.989 1.00 87.31 106 SER A O 1
ATOM 872 N N . LYS A 1 107 ? -10.022 6.662 2.392 1.00 88.19 107 LYS A N 1
ATOM 873 C CA . LYS A 1 107 ? -9.269 5.797 1.454 1.00 88.19 107 LYS A CA 1
ATOM 874 C C . LYS A 1 107 ? -7.854 6.312 1.176 1.00 88.19 107 LYS A C 1
ATOM 876 O O . LYS A 1 107 ? -6.951 5.509 0.965 1.00 88.19 107 LYS A O 1
ATOM 881 N N . GLY A 1 108 ? -7.668 7.634 1.170 1.00 87.56 108 GLY A N 1
ATOM 882 C CA . GLY A 1 108 ? -6.359 8.264 0.997 1.00 87.56 108 GLY A CA 1
ATOM 883 C C . GLY A 1 108 ? -5.416 7.937 2.152 1.00 87.56 108 GLY A C 1
ATOM 884 O O . GLY A 1 108 ? -4.335 7.409 1.917 1.00 87.56 108 GLY A O 1
ATOM 885 N N . GLU A 1 109 ? -5.856 8.163 3.390 1.00 87.38 109 GLU A N 1
ATOM 886 C CA . GLU A 1 109 ? -5.076 7.831 4.589 1.00 87.38 109 GLU A CA 1
ATOM 887 C C . GLU A 1 109 ? -4.817 6.328 4.716 1.00 87.38 109 GLU A C 1
ATOM 889 O O . GLU A 1 109 ? -3.716 5.923 5.075 1.00 87.38 109 GLU A O 1
ATOM 894 N N . PHE A 1 110 ? -5.798 5.486 4.380 1.00 90.75 110 PHE A N 1
ATOM 895 C CA . PHE A 1 110 ? -5.606 4.037 4.379 1.00 90.75 110 PHE A CA 1
ATOM 896 C C . PHE A 1 110 ? -4.531 3.616 3.370 1.00 90.75 110 PHE A C 1
ATOM 898 O O . PHE A 1 110 ? -3.697 2.765 3.665 1.00 90.75 110 PHE A O 1
ATOM 905 N N . LEU A 1 111 ? -4.509 4.240 2.189 1.00 92.38 111 LEU A N 1
ATOM 906 C CA . LEU A 1 111 ? -3.505 3.974 1.163 1.00 92.38 111 LEU A CA 1
ATOM 907 C C . LEU A 1 111 ? -2.103 4.431 1.595 1.00 92.38 111 LEU A C 1
ATOM 909 O O . LEU A 1 111 ? -1.129 3.759 1.266 1.00 92.38 111 LEU A O 1
ATOM 913 N N . GLU A 1 112 ? -1.990 5.523 2.358 1.00 91.88 112 GLU A N 1
ATOM 914 C CA . GLU A 1 112 ? -0.723 5.962 2.969 1.00 91.88 112 GLU A CA 1
ATOM 915 C C . GLU A 1 112 ? -0.153 4.931 3.955 1.00 91.88 112 GLU A C 1
ATOM 917 O O . GLU A 1 112 ? 1.048 4.926 4.208 1.00 91.88 112 GLU A O 1
ATOM 922 N N . LEU A 1 113 ? -0.953 4.011 4.501 1.00 92.88 113 LEU A N 1
ATOM 923 C CA . LEU A 1 113 ? -0.415 2.963 5.376 1.00 92.88 113 LEU A CA 1
ATOM 924 C C . LEU A 1 113 ? 0.487 1.973 4.626 1.00 92.88 113 LEU A C 1
ATOM 926 O O . LEU A 1 113 ? 1.322 1.327 5.248 1.00 92.88 113 LEU A O 1
ATOM 930 N N . PHE A 1 114 ? 0.366 1.885 3.302 1.00 92.19 114 PHE A N 1
ATOM 931 C CA . PHE A 1 114 ? 1.168 0.990 2.467 1.00 92.19 114 PHE A CA 1
ATOM 932 C C . PHE A 1 114 ? 2.439 1.656 1.900 1.00 92.19 114 PHE A C 1
ATOM 934 O O . PHE A 1 114 ? 3.287 0.961 1.345 1.00 92.19 114 PHE A O 1
ATOM 941 N N . PHE A 1 115 ? 2.594 2.982 2.043 1.00 88.81 115 PHE A N 1
ATOM 942 C CA . PHE A 1 115 ? 3.715 3.770 1.498 1.00 88.81 115 PHE A CA 1
ATOM 943 C C . PHE A 1 115 ? 4.119 4.869 2.476 1.00 88.81 115 PHE A C 1
ATOM 945 O O . PHE A 1 115 ? 5.180 4.776 3.124 1.00 88.81 115 PHE A O 1
#

pLDDT: mean 81.43, std 15.12, range [37.19, 97.19]

Secondary structure (DSSP, 8-state):
---------PPPPPPHHHHHHHHHHIIIIITSHHHHHTTPPPEEEEEE-TTSS-EEEEEEETTEEEEEEEESSS--HHHHHHHTT-BS-HHHHHHHHTTS--TTS-HHHHHHTT-

Radius of gyration: 23.39 Å; chains: 1; bounding box: 70×34×53 Å

Foldseek 3Di:
DDDDDPPDPDDDDQDPVNVVVVVVCCVPAVPDCCNVQQPPDWDWDWFAFPVRQKIKIFTAHSQATQFIDIDHPDDCVVLRVQRHRFGLDLVRSCVSCVPPDDPPDDSVRVSVRSD

Sequence (115 aa):
KINADFISKEKYFLSDADILAINELVKTKYKTWEWNYGYSPNYNFNKSSKNNLLNISVEVKKGIITNLKIYGINNFSKIENILKGVKHLKSEIFNSIKNIEIENVSKGEFLELFF